Protein AF-A0A3C0UFK8-F1 (afdb_monomer)

Nearest PDB structures (foldseek):
  1zvr-assembly1_A  TM=5.185E-01  e=2.418E+00  Homo sapiens
  3wo3-assembly1_B  TM=2.725E-01  e=2.423E-01  Homo sapiens
  2o0a-assembly1_A  TM=3.008E-01  e=2.874E+00  Saccharomyces cerevisiae
  3wfp-assembly9_A  TM=3.243E-01  e=5.730E+00  Aquifex aeolicus VF5

Mean predicted aligned error: 6.24 Å

Foldseek 3Di:
DWDWDWPPPPPPDFWTWIDGLFWIWIWGQDPVGIDIDTAGLVFWLAKEFDDDDPDDPDDAPEEAEREDPSDPATWIKIWGWDDDPNDIGIHIYIYGDDPVRLVSSCVNRPPRGHDHPVSSVVSVVVVVVD

Solvent-accessible surface area (backbone atoms only — not comparable to full-atom values): 7705 Å² total; per-residue (Å²): 141,83,72,70,52,73,54,74,56,72,80,76,82,30,53,39,44,36,41,55,94,59,32,44,34,42,38,38,52,54,97,92,46,73,49,75,45,78,43,47,54,90,37,50,41,23,26,18,75,64,70,96,69,97,77,70,99,64,81,59,80,45,78,44,82,62,59,63,90,87,50,89,66,67,51,34,31,39,36,29,59,44,77,54,96,92,42,77,44,38,32,34,37,35,31,61,69,54,71,66,54,49,52,55,47,28,75,74,36,70,96,27,54,79,40,54,65,68,55,26,50,48,44,48,58,56,66,71,76,111

Structure (mmCIF, N/CA/C/O backbone):
data_AF-A0A3C0UFK8-F1
#
_entry.id   AF-A0A3C0UFK8-F1
#
loop_
_atom_site.group_PDB
_atom_site.id
_atom_site.type_symbol
_atom_site.label_atom_id
_atom_site.label_alt_id
_atom_site.label_comp_id
_atom_site.label_asym_id
_atom_site.label_entity_id
_atom_site.label_seq_id
_atom_site.pdbx_PDB_ins_code
_atom_site.Cartn_x
_atom_site.Cartn_y
_atom_site.Cartn_z
_atom_site.occupancy
_atom_site.B_iso_or_equiv
_atom_site.auth_seq_id
_atom_site.auth_comp_id
_atom_site.auth_asym_id
_atom_site.auth_atom_id
_atom_site.pdbx_PDB_model_num
ATOM 1 N N . MET A 1 1 ? -12.534 -21.142 -4.124 1.00 34.59 1 MET A N 1
ATOM 2 C CA . MET A 1 1 ? -11.410 -20.815 -5.032 1.00 34.59 1 MET A CA 1
ATOM 3 C C . MET A 1 1 ? -10.429 -19.874 -4.319 1.00 34.59 1 MET A C 1
ATOM 5 O O . MET A 1 1 ? -10.873 -18.925 -3.676 1.00 34.59 1 MET A O 1
ATOM 9 N N . MET A 1 2 ? -9.128 -20.176 -4.301 1.00 39.91 2 MET A N 1
ATOM 10 C CA . MET A 1 2 ? -8.073 -19.373 -3.661 1.00 39.91 2 MET A CA 1
ATOM 11 C C . MET A 1 2 ? -7.066 -18.998 -4.742 1.00 39.91 2 MET A C 1
ATOM 13 O O . MET A 1 2 ? -6.320 -19.847 -5.207 1.00 39.91 2 MET A O 1
ATOM 17 N N . ILE A 1 3 ? -7.114 -17.743 -5.181 1.00 42.72 3 ILE A N 1
ATOM 18 C CA . ILE A 1 3 ? -6.230 -17.235 -6.229 1.00 42.72 3 ILE A CA 1
ATOM 19 C C . ILE A 1 3 ? -5.025 -16.616 -5.524 1.00 42.72 3 ILE A C 1
ATOM 21 O O . ILE A 1 3 ? -5.138 -15.506 -5.004 1.00 42.72 3 ILE A O 1
ATOM 25 N N . ILE A 1 4 ? -3.919 -17.358 -5.461 1.00 46.66 4 ILE A N 1
ATOM 26 C CA . ILE A 1 4 ? -2.610 -16.841 -5.054 1.00 46.66 4 ILE A CA 1
ATOM 27 C C . ILE A 1 4 ? -1.885 -16.449 -6.341 1.00 46.66 4 ILE A C 1
ATOM 29 O O . ILE A 1 4 ? -1.455 -17.318 -7.096 1.00 46.66 4 ILE A O 1
ATOM 33 N N . PHE A 1 5 ? -1.736 -15.152 -6.598 1.00 51.81 5 PHE A N 1
ATOM 34 C CA . PHE A 1 5 ? -0.741 -14.690 -7.566 1.00 51.81 5 PHE A CA 1
ATOM 35 C C . PHE A 1 5 ? 0.579 -14.520 -6.814 1.00 51.81 5 PHE A C 1
ATOM 37 O O . PHE A 1 5 ? 0.746 -13.562 -6.056 1.00 51.81 5 PHE A O 1
ATOM 44 N N . VAL A 1 6 ? 1.496 -15.475 -6.989 1.00 50.09 6 VAL A N 1
ATOM 45 C CA . VAL A 1 6 ? 2.892 -15.3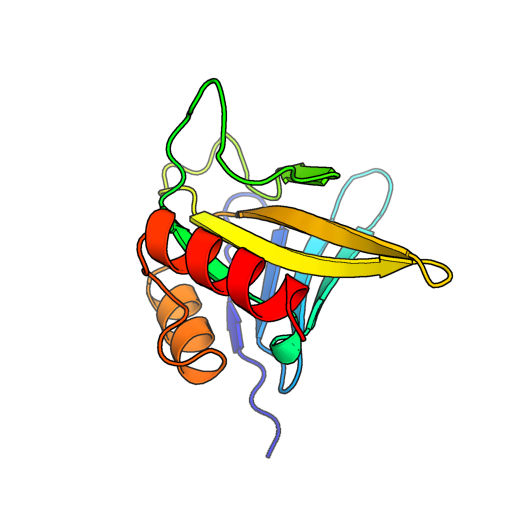21 -6.564 1.00 50.09 6 VAL A CA 1
ATOM 46 C C . VAL A 1 6 ? 3.645 -14.706 -7.734 1.00 50.09 6 VAL A C 1
ATOM 48 O O . VAL A 1 6 ? 4.089 -15.407 -8.642 1.00 50.09 6 VAL A O 1
ATOM 51 N N . LEU A 1 7 ? 3.776 -13.383 -7.727 1.00 51.16 7 LEU A N 1
ATOM 52 C CA . LEU A 1 7 ? 4.632 -12.698 -8.685 1.00 51.16 7 LEU A CA 1
ATOM 53 C C . LEU A 1 7 ? 6.043 -12.677 -8.098 1.00 51.16 7 LEU A C 1
ATOM 55 O O . LEU A 1 7 ? 6.406 -11.823 -7.285 1.00 51.16 7 LEU A O 1
ATOM 59 N N . VAL A 1 8 ? 6.820 -13.706 -8.451 1.00 48.94 8 VAL A N 1
ATOM 60 C CA . VAL A 1 8 ? 8.223 -13.819 -8.048 1.00 48.94 8 VAL A CA 1
ATOM 61 C C . VAL A 1 8 ? 9.036 -12.881 -8.919 1.00 48.94 8 VAL A C 1
ATOM 63 O O . VAL A 1 8 ? 9.578 -13.265 -9.954 1.00 48.94 8 VAL A O 1
ATOM 66 N N . ASP A 1 9 ? 9.146 -11.641 -8.475 1.00 50.84 9 ASP A N 1
ATOM 67 C CA . ASP A 1 9 ? 10.095 -10.736 -9.075 1.00 50.84 9 ASP A CA 1
ATOM 68 C C . ASP A 1 9 ? 11.524 -11.109 -8.648 1.00 50.84 9 ASP A C 1
ATOM 70 O O . ASP A 1 9 ? 11.951 -10.879 -7.515 1.00 50.84 9 ASP A O 1
ATOM 74 N N . ARG A 1 10 ? 12.257 -11.773 -9.546 1.00 47.62 10 ARG A N 1
ATOM 75 C CA . ARG A 1 10 ? 13.620 -12.263 -9.299 1.00 47.62 10 ARG A CA 1
ATOM 76 C C . ARG A 1 10 ? 14.693 -11.208 -9.590 1.00 47.62 10 ARG A C 1
ATOM 78 O O . ARG A 1 10 ? 15.785 -11.565 -10.027 1.00 47.62 10 ARG A O 1
ATOM 85 N N . ALA A 1 11 ? 14.458 -9.929 -9.297 1.00 49.59 11 ALA A N 1
ATOM 86 C CA . ALA A 1 11 ? 15.550 -8.960 -9.218 1.00 49.59 11 ALA A CA 1
ATOM 87 C C . ALA A 1 11 ? 16.343 -9.190 -7.909 1.00 49.59 11 ALA A C 1
ATOM 89 O O . ALA 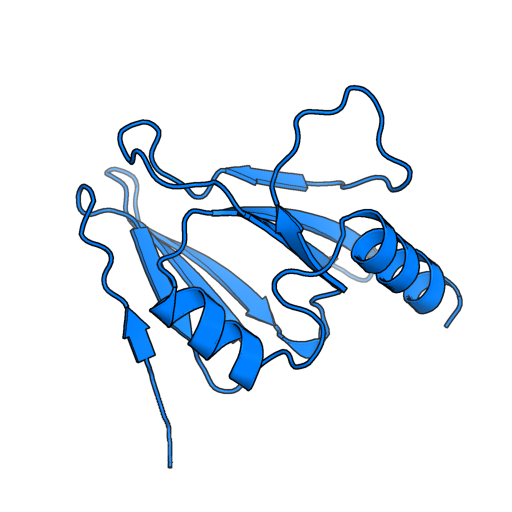A 1 11 ? 16.165 -8.506 -6.905 1.00 49.59 11 ALA A O 1
ATOM 90 N N . GLN A 1 12 ? 17.196 -10.223 -7.909 1.00 49.94 12 GLN A N 1
ATOM 91 C CA . GLN A 1 12 ? 18.142 -10.588 -6.840 1.00 49.94 12 GLN A CA 1
ATOM 92 C C . GLN A 1 12 ? 17.494 -11.003 -5.497 1.00 49.94 12 GLN A C 1
ATOM 94 O O . GLN A 1 12 ? 17.794 -10.518 -4.406 1.00 49.94 12 GLN A O 1
ATOM 99 N N . SER A 1 13 ? 16.619 -12.007 -5.619 1.00 52.94 13 SER A N 1
ATOM 100 C CA . SER A 1 13 ? 16.465 -13.185 -4.737 1.00 52.94 13 SER A CA 1
ATOM 101 C C . SER A 1 13 ? 16.082 -13.007 -3.269 1.00 52.94 13 SER A C 1
ATOM 103 O O . SER A 1 13 ? 16.199 -13.959 -2.493 1.00 52.94 13 SER A O 1
ATOM 105 N N . LYS A 1 14 ? 15.604 -11.834 -2.858 1.00 73.62 14 LYS A N 1
ATOM 106 C CA . LYS A 1 14 ? 15.257 -11.610 -1.450 1.00 73.62 14 LYS A CA 1
ATOM 107 C C . LYS A 1 14 ? 13.944 -10.892 -1.210 1.00 73.62 14 LYS A C 1
ATOM 109 O O . LYS A 1 14 ? 13.630 -10.663 -0.051 1.00 73.62 14 LYS A O 1
ATOM 114 N N . LEU A 1 15 ? 13.165 -10.573 -2.238 1.00 81.19 15 LEU A N 1
ATOM 115 C CA . LEU A 1 15 ? 11.852 -9.968 -2.057 1.00 81.19 15 LEU A CA 1
ATOM 116 C C . LEU A 1 15 ? 10.787 -10.751 -2.827 1.00 81.19 15 LEU A C 1
ATOM 118 O O . LEU A 1 15 ? 11.014 -11.159 -3.960 1.00 81.19 15 LEU A O 1
ATOM 122 N N . THR A 1 16 ? 9.644 -11.008 -2.205 1.00 86.44 16 THR A N 1
ATOM 123 C CA . THR A 1 16 ? 8.523 -11.715 -2.834 1.00 86.44 16 THR A CA 1
ATOM 124 C C . THR A 1 16 ? 7.231 -10.988 -2.516 1.00 86.44 16 THR A C 1
ATOM 126 O O . THR A 1 16 ? 7.034 -10.543 -1.383 1.00 86.44 16 THR A O 1
ATOM 129 N N . TYR A 1 17 ? 6.379 -10.869 -3.529 1.00 89.12 17 TYR A N 1
ATOM 130 C CA . TYR A 1 17 ? 5.085 -10.211 -3.463 1.00 89.12 17 TYR A CA 1
ATOM 131 C C . TYR A 1 17 ? 3.987 -11.252 -3.667 1.00 89.12 17 TYR A C 1
ATOM 133 O O . TYR A 1 17 ? 3.984 -11.971 -4.666 1.00 89.12 17 TYR A O 1
ATOM 141 N N . GLU A 1 18 ? 3.055 -11.329 -2.723 1.00 90.94 18 GLU A N 1
ATOM 142 C CA . GLU A 1 18 ? 1.950 -12.283 -2.774 1.00 90.94 18 GLU A CA 1
ATOM 143 C C . GLU A 1 18 ? 0.624 -11.557 -2.561 1.00 90.94 18 GLU A C 1
ATOM 145 O O . GLU A 1 18 ? 0.445 -10.803 -1.597 1.00 90.94 18 GLU A O 1
ATOM 150 N N . LEU A 1 19 ? -0.313 -11.796 -3.477 1.00 93.00 19 LEU A N 1
ATOM 151 C CA . LEU A 1 19 ? -1.672 -11.274 -3.400 1.00 93.00 19 LEU A CA 1
ATOM 152 C C . LEU A 1 19 ? -2.604 -12.360 -2.868 1.00 93.00 19 LEU A C 1
ATOM 154 O O . LEU A 1 19 ? -3.002 -13.265 -3.602 1.00 93.00 19 LEU A O 1
ATOM 158 N N . ASP A 1 20 ? -2.946 -12.262 -1.586 1.00 91.00 20 ASP A N 1
ATOM 159 C CA . ASP A 1 20 ? -3.913 -13.142 -0.934 1.00 91.00 20 ASP A CA 1
ATOM 160 C C . ASP A 1 20 ? -5.351 -12.627 -1.182 1.00 91.00 20 ASP A C 1
ATOM 162 O O . ASP A 1 20 ? -5.599 -11.706 -1.962 1.00 91.00 20 ASP A O 1
ATOM 166 N N . LYS A 1 21 ? -6.342 -13.214 -0.513 1.00 90.81 21 LYS A N 1
ATOM 167 C CA . LYS A 1 21 ? -7.730 -12.751 -0.480 1.00 90.81 21 LYS A CA 1
ATOM 168 C C . LYS A 1 21 ? -7.909 -11.498 0.372 1.00 90.81 21 LYS A C 1
ATOM 170 O O . LYS A 1 21 ? -8.771 -10.684 0.066 1.00 90.81 21 LYS A O 1
ATOM 175 N N . LYS A 1 22 ? -7.151 -11.373 1.468 1.00 94.31 22 LYS A N 1
ATOM 176 C CA . LYS A 1 22 ? -7.347 -10.315 2.481 1.00 94.31 22 LYS A CA 1
ATOM 177 C C . LYS A 1 22 ? -6.142 -9.406 2.682 1.00 94.31 22 LYS A C 1
ATOM 179 O O . LYS A 1 22 ? -6.306 -8.318 3.232 1.00 94.31 22 LYS A O 1
ATOM 184 N N . VAL A 1 23 ? -4.953 -9.853 2.289 1.00 95.75 23 VAL A N 1
ATOM 185 C CA . VAL A 1 23 ? -3.699 -9.164 2.584 1.00 95.75 23 VAL A CA 1
ATOM 186 C C . VAL A 1 23 ? -2.803 -9.117 1.356 1.00 95.75 23 VAL A C 1
ATOM 188 O O . VAL A 1 23 ? -2.737 -10.068 0.579 1.00 95.75 23 VAL A O 1
ATOM 191 N N . PHE A 1 24 ? -2.067 -8.020 1.224 1.00 95.25 24 PHE A N 1
ATOM 192 C CA . PHE A 1 24 ? -0.857 -7.972 0.422 1.00 95.25 24 PHE A CA 1
ATOM 193 C C . PHE A 1 24 ? 0.324 -8.367 1.303 1.00 95.25 24 PHE A C 1
ATOM 195 O O . PHE A 1 24 ? 0.567 -7.725 2.328 1.00 95.25 24 PHE A O 1
ATOM 202 N N . ARG A 1 25 ? 1.050 -9.421 0.923 1.00 94.75 25 ARG A N 1
ATOM 203 C CA . ARG A 1 25 ? 2.212 -9.898 1.671 1.00 94.75 25 ARG A CA 1
ATOM 204 C C . ARG A 1 25 ? 3.495 -9.565 0.924 1.00 94.75 25 ARG A C 1
ATOM 206 O O . ARG A 1 25 ? 3.638 -9.863 -0.261 1.00 94.75 25 ARG A O 1
ATOM 213 N N . ILE A 1 26 ? 4.428 -8.947 1.641 1.00 92.50 26 ILE A N 1
ATOM 214 C CA . ILE A 1 26 ? 5.769 -8.637 1.155 1.00 92.50 26 ILE A CA 1
ATOM 215 C C . ILE A 1 26 ? 6.769 -9.371 2.035 1.00 92.50 26 ILE A C 1
ATOM 217 O O . ILE A 1 26 ? 6.958 -9.037 3.208 1.00 92.50 26 ILE A O 1
ATOM 221 N N . THR A 1 27 ? 7.431 -10.362 1.456 1.00 90.25 27 THR A N 1
ATOM 222 C CA . THR A 1 27 ? 8.403 -11.197 2.156 1.00 90.25 27 THR A CA 1
ATOM 223 C C . THR A 1 27 ? 9.806 -10.771 1.766 1.00 90.25 27 THR A C 1
ATOM 225 O O . THR A 1 27 ? 10.183 -10.866 0.602 1.00 90.25 27 THR A O 1
ATOM 228 N N . LYS A 1 28 ? 10.591 -10.316 2.744 1.00 86.62 28 LYS A N 1
ATOM 229 C CA . LYS A 1 28 ? 12.006 -9.984 2.595 1.00 86.62 28 LYS A CA 1
ATOM 230 C C . LYS A 1 28 ? 12.871 -11.066 3.230 1.00 86.62 28 LYS A C 1
ATOM 232 O O . LYS A 1 28 ? 12.939 -11.169 4.451 1.00 86.62 28 LYS A O 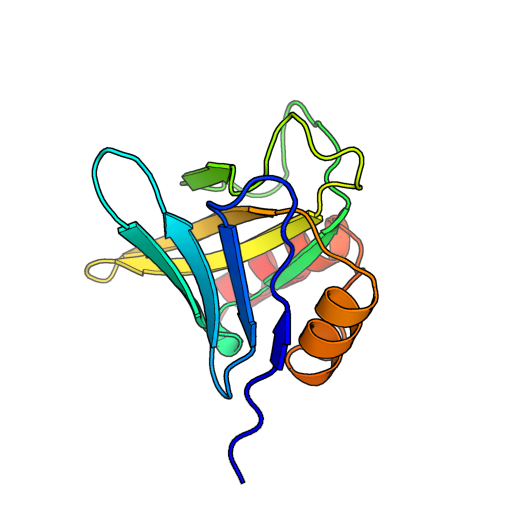1
ATOM 237 N N . LYS A 1 29 ? 13.566 -11.854 2.418 1.00 84.94 29 LYS A N 1
ATOM 238 C CA . LYS A 1 29 ? 14.599 -12.787 2.878 1.00 84.94 29 LYS A CA 1
ATOM 239 C C . LYS A 1 29 ? 15.914 -12.033 3.058 1.00 84.94 29 LYS A C 1
ATOM 241 O O . LYS A 1 29 ? 16.242 -11.139 2.292 1.00 84.94 29 LYS A O 1
ATOM 246 N N . SER A 1 30 ? 16.688 -12.356 4.078 1.00 77.81 30 SER A N 1
ATOM 247 C CA . SER A 1 30 ? 18.016 -11.787 4.314 1.00 77.81 30 SER A CA 1
ATOM 248 C C . SER A 1 30 ? 18.931 -12.854 4.910 1.00 77.81 30 SER A C 1
ATOM 250 O O . SER A 1 30 ? 18.471 -13.951 5.210 1.00 77.81 30 SER A O 1
ATOM 252 N N . LEU A 1 31 ? 20.225 -12.557 5.067 1.00 74.31 31 LEU A N 1
ATOM 253 C CA . LEU A 1 31 ? 21.138 -13.493 5.743 1.00 74.31 31 LEU A CA 1
ATOM 254 C C . LEU A 1 31 ? 20.793 -13.661 7.236 1.00 74.31 31 LEU A C 1
ATOM 256 O O . LEU A 1 31 ? 21.125 -14.681 7.819 1.00 74.31 31 LEU A O 1
ATOM 260 N N . PHE A 1 32 ? 20.074 -12.701 7.826 1.00 76.38 32 PHE A N 1
ATOM 261 C CA . PHE A 1 32 ? 19.678 -12.683 9.239 1.00 76.38 32 PHE A CA 1
ATOM 262 C C . PHE A 1 32 ? 18.232 -13.150 9.470 1.00 76.38 32 PHE A C 1
ATOM 264 O O . PHE A 1 32 ? 17.648 -12.887 10.517 1.00 76.38 32 PHE A O 1
ATOM 271 N N . GLY A 1 33 ? 17.629 -13.813 8.480 1.00 81.88 33 GLY A N 1
ATOM 272 C CA . GLY A 1 33 ? 16.273 -14.349 8.564 1.00 81.88 33 GLY A CA 1
ATOM 273 C C . GLY A 1 33 ? 15.292 -13.712 7.582 1.00 81.88 33 GLY A C 1
ATOM 274 O O . GLY A 1 33 ? 15.660 -12.920 6.706 1.00 81.88 33 GLY A O 1
ATOM 275 N N . THR A 1 34 ? 14.027 -14.109 7.719 1.00 88.25 34 THR A N 1
ATOM 276 C CA . THR A 1 34 ? 12.926 -13.710 6.835 1.00 88.25 34 THR A CA 1
ATOM 277 C C . THR A 1 34 ? 11.995 -12.751 7.562 1.00 88.25 34 THR A C 1
ATOM 279 O O . THR A 1 34 ? 11.474 -13.070 8.625 1.00 88.25 34 THR A O 1
ATOM 282 N N . GLN A 1 35 ? 11.761 -11.586 6.968 1.00 88.94 35 GLN A N 1
ATOM 283 C CA . GLN A 1 35 ? 10.816 -10.594 7.456 1.00 88.94 35 GLN A CA 1
ATOM 284 C C . GLN A 1 35 ? 9.577 -10.592 6.562 1.00 88.94 35 GLN A C 1
ATOM 286 O O . GLN A 1 35 ? 9.680 -10.359 5.360 1.00 88.94 35 GLN A O 1
ATOM 291 N N . VAL A 1 36 ? 8.404 -10.809 7.148 1.00 91.75 36 VAL A N 1
ATOM 292 C CA . VAL A 1 36 ? 7.123 -10.794 6.433 1.00 91.75 36 VAL A CA 1
ATOM 293 C C . VAL A 1 36 ? 6.350 -9.541 6.829 1.00 91.75 36 VAL A C 1
ATOM 295 O O . VAL A 1 36 ? 6.176 -9.265 8.014 1.00 91.75 36 VAL A O 1
ATOM 298 N N . HIS A 1 37 ? 5.899 -8.774 5.839 1.00 92.75 37 HIS A N 1
ATOM 299 C CA . HIS A 1 37 ? 4.980 -7.657 6.033 1.00 92.75 37 HIS A CA 1
ATOM 300 C C . HIS A 1 37 ? 3.630 -8.029 5.439 1.00 92.75 37 HIS A C 1
ATOM 302 O O . HIS A 1 37 ? 3.505 -8.140 4.222 1.00 92.75 37 HIS A O 1
ATOM 308 N N . GLU A 1 38 ? 2.630 -8.209 6.293 1.00 94.75 38 GLU A N 1
ATOM 309 C CA . GLU A 1 38 ? 1.249 -8.420 5.874 1.00 94.75 38 GLU A CA 1
ATOM 310 C C . GLU A 1 38 ? 0.476 -7.115 6.006 1.00 94.75 38 GLU A C 1
ATOM 312 O O . GLU A 1 38 ? 0.437 -6.504 7.074 1.00 94.75 38 GLU A O 1
ATOM 317 N N . ILE A 1 39 ? -0.119 -6.682 4.901 1.00 96.25 39 ILE A N 1
ATOM 318 C CA . ILE A 1 39 ? -0.857 -5.429 4.817 1.00 96.25 39 ILE A CA 1
ATOM 319 C C . ILE A 1 39 ? -2.300 -5.768 4.446 1.00 96.25 39 ILE A C 1
ATOM 321 O O . ILE A 1 39 ? -2.560 -6.127 3.294 1.00 96.25 39 ILE A O 1
ATOM 325 N N . PRO A 1 40 ? -3.250 -5.702 5.394 1.00 96.31 40 PRO A N 1
ATOM 326 C CA . PRO A 1 40 ? -4.648 -5.974 5.100 1.00 96.31 40 PRO A CA 1
ATOM 327 C C . PRO A 1 40 ? -5.219 -4.963 4.111 1.00 96.31 40 PRO A C 1
ATOM 329 O O . PRO A 1 40 ? -5.068 -3.758 4.287 1.00 96.31 40 PRO A O 1
ATOM 332 N N . TYR A 1 41 ? -5.937 -5.445 3.098 1.00 96.12 41 TYR A N 1
ATOM 333 C CA . TYR A 1 41 ? -6.509 -4.588 2.056 1.00 96.12 41 TYR A CA 1
ATOM 334 C C . TYR A 1 41 ? -7.481 -3.542 2.610 1.00 96.12 41 TYR A C 1
ATOM 336 O O . TYR A 1 41 ? -7.516 -2.408 2.136 1.00 96.12 4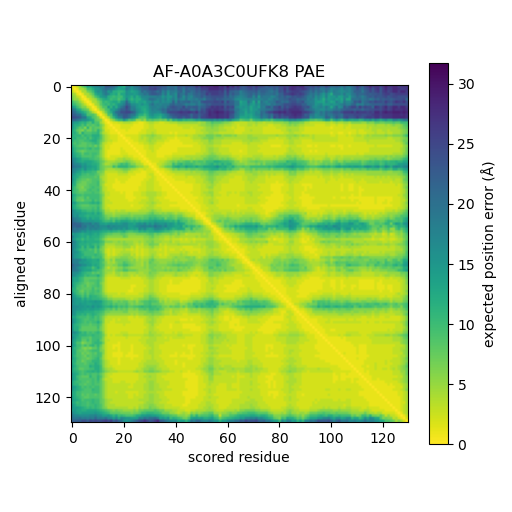1 TYR A O 1
ATOM 344 N N . LYS A 1 42 ? -8.226 -3.903 3.661 1.00 94.81 42 LYS A N 1
ATOM 345 C CA . LYS A 1 42 ? -9.148 -2.995 4.356 1.00 94.81 42 LYS A CA 1
ATOM 346 C C . LYS A 1 42 ? -8.454 -1.760 4.941 1.00 94.81 42 LYS A C 1
ATOM 348 O O . LYS A 1 42 ? -9.078 -0.714 5.041 1.00 94.81 42 LYS A O 1
ATOM 353 N N . ASP A 1 43 ? -7.174 -1.883 5.286 1.00 96.00 43 ASP A N 1
ATOM 354 C CA . ASP A 1 43 ? -6.405 -0.841 5.960 1.00 96.00 43 ASP A CA 1
ATOM 355 C C . ASP A 1 43 ? -5.611 0.019 4.961 1.00 96.00 43 ASP A C 1
ATOM 357 O O . ASP A 1 43 ? -4.941 0.969 5.360 1.00 96.00 43 ASP A O 1
ATOM 361 N N . VAL A 1 44 ? -5.663 -0.295 3.659 1.00 97.25 44 VAL A N 1
ATOM 362 C CA . VAL A 1 44 ? -4.957 0.456 2.613 1.00 97.25 44 VAL A CA 1
ATOM 363 C C . VAL A 1 44 ? -5.725 1.724 2.257 1.00 97.25 44 VAL A C 1
ATOM 365 O O . VAL A 1 44 ? -6.896 1.674 1.872 1.00 97.25 44 VAL A O 1
ATOM 368 N N . PHE A 1 45 ? -5.033 2.858 2.314 1.00 96.88 45 PHE A N 1
ATOM 369 C CA . PHE A 1 45 ? -5.552 4.158 1.894 1.00 96.88 45 PHE A CA 1
ATOM 370 C C . PHE A 1 45 ? -5.316 4.426 0.410 1.00 96.88 45 PHE A C 1
ATOM 372 O O . PHE A 1 45 ? -6.146 5.057 -0.240 1.00 96.88 45 PHE A O 1
ATOM 379 N N . GLY A 1 46 ? -4.198 3.934 -0.126 1.00 97.19 46 GLY A N 1
ATOM 380 C CA . GLY A 1 46 ? -3.839 4.144 -1.520 1.00 97.19 46 GLY A CA 1
ATOM 381 C C . GLY A 1 46 ? -2.456 3.627 -1.887 1.00 97.19 46 GLY A C 1
ATOM 382 O O . GLY A 1 46 ? -1.580 3.480 -1.029 1.00 97.19 46 GLY A O 1
ATOM 383 N N . ILE A 1 47 ? -2.274 3.383 -3.182 1.00 97.69 47 ILE A N 1
ATOM 384 C CA . ILE A 1 47 ? -1.007 3.083 -3.838 1.00 97.69 47 ILE A CA 1
ATOM 385 C C . ILE A 1 47 ? -0.776 4.129 -4.922 1.00 97.69 47 ILE A C 1
ATOM 387 O O . ILE A 1 47 ? -1.558 4.226 -5.868 1.00 97.69 47 ILE A O 1
ATOM 391 N N . TYR A 1 48 ? 0.306 4.884 -4.783 1.00 96.50 48 TYR A N 1
ATOM 392 C CA . TYR A 1 48 ? 0.624 6.033 -5.623 1.00 96.50 48 TYR A CA 1
ATOM 393 C C . TYR A 1 48 ? 2.123 6.098 -5.923 1.00 96.50 48 TYR A C 1
ATOM 395 O O . TYR A 1 48 ? 2.930 5.371 -5.334 1.00 96.50 48 TYR A O 1
ATOM 403 N N . ASP A 1 49 ? 2.496 6.944 -6.875 1.00 94.88 49 ASP A N 1
ATOM 404 C CA . ASP A 1 49 ? 3.889 7.131 -7.267 1.00 94.88 49 ASP A CA 1
ATOM 405 C C . ASP A 1 49 ? 4.734 7.724 -6.129 1.00 94.88 49 ASP A C 1
ATOM 407 O O . ASP A 1 49 ? 4.313 8.659 -5.448 1.00 94.88 49 ASP A O 1
ATOM 411 N N . TYR A 1 50 ? 5.939 7.200 -5.907 1.00 90.44 50 TYR A N 1
ATOM 412 C CA . TYR A 1 50 ? 6.858 7.804 -4.951 1.00 90.44 50 TYR A CA 1
ATOM 413 C C . TYR A 1 50 ? 7.475 9.088 -5.518 1.00 90.44 50 TYR A C 1
ATOM 415 O O . TYR A 1 50 ? 8.308 9.047 -6.421 1.00 90.44 50 TYR A O 1
ATOM 423 N N . VAL A 1 51 ? 7.149 10.220 -4.892 1.00 85.56 51 VAL A N 1
ATOM 424 C CA . VAL A 1 51 ? 7.813 11.505 -5.135 1.00 85.56 51 VAL A CA 1
ATOM 425 C C . VAL A 1 51 ? 8.530 11.946 -3.853 1.00 85.56 51 VAL A C 1
ATOM 427 O O . VAL A 1 51 ? 7.894 12.034 -2.797 1.00 85.56 51 VAL A O 1
ATOM 430 N N . PRO A 1 52 ? 9.850 12.213 -3.882 1.00 80.12 52 PRO A N 1
ATOM 431 C CA . PRO A 1 52 ? 10.559 12.738 -2.722 1.00 80.12 52 PRO A CA 1
ATOM 432 C C . PRO A 1 52 ? 10.054 14.150 -2.393 1.00 80.12 52 PRO A C 1
ATOM 434 O O . PRO A 1 52 ? 10.154 15.064 -3.205 1.00 80.12 52 PRO A O 1
ATOM 437 N N . LYS A 1 53 ? 9.513 14.329 -1.184 1.00 80.62 53 LYS A N 1
ATOM 438 C CA . LYS A 1 53 ? 9.014 15.613 -0.667 1.00 80.62 53 LYS A CA 1
ATOM 439 C C . LYS A 1 53 ? 9.580 15.867 0.733 1.00 80.62 53 LYS A C 1
ATOM 441 O O . LYS A 1 53 ? 9.764 14.923 1.503 1.00 80.62 53 LYS A O 1
ATOM 446 N N . LEU A 1 54 ? 9.848 17.136 1.053 1.00 66.56 54 LEU A N 1
ATOM 447 C CA . LEU A 1 54 ? 10.420 17.560 2.340 1.00 66.56 54 LEU A CA 1
ATOM 448 C C . LEU A 1 54 ? 9.408 17.477 3.493 1.00 66.56 54 LEU A C 1
ATOM 450 O O . LEU A 1 54 ? 9.760 17.052 4.591 1.00 66.56 54 LEU A O 1
ATOM 454 N N . VAL A 1 55 ? 8.149 17.847 3.243 1.00 72.19 55 VAL A N 1
AT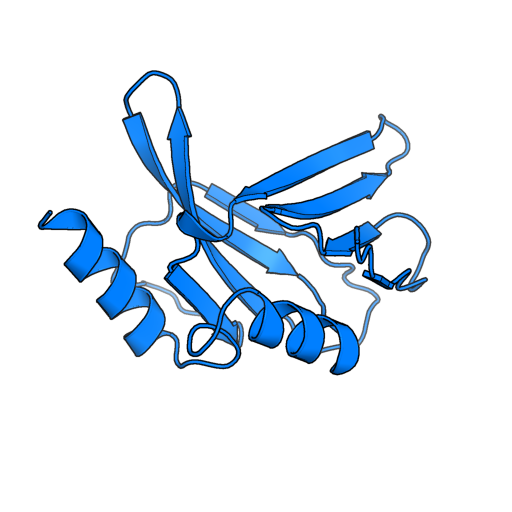OM 455 C CA . VAL A 1 55 ? 7.061 17.831 4.232 1.00 72.19 55 VAL A CA 1
ATOM 456 C C . VAL A 1 55 ? 5.804 17.265 3.574 1.00 72.19 55 VAL A C 1
ATOM 458 O O . VAL A 1 55 ? 5.467 17.641 2.455 1.00 72.19 55 VAL A O 1
ATOM 461 N N . GLY A 1 56 ? 5.133 16.333 4.255 1.00 74.31 56 GLY A N 1
ATOM 462 C CA . GLY A 1 56 ? 3.862 15.752 3.817 1.00 74.31 56 GLY A CA 1
ATOM 463 C C . GLY A 1 56 ? 2.698 16.237 4.679 1.00 74.31 56 GLY A C 1
ATOM 464 O O . GLY A 1 56 ? 2.886 16.530 5.857 1.00 74.31 56 GLY A O 1
ATOM 465 N N . ALA A 1 57 ? 1.493 16.277 4.104 1.00 81.56 57 ALA A N 1
ATOM 466 C CA . ALA A 1 57 ? 0.271 16.699 4.799 1.00 81.56 57 ALA A CA 1
ATOM 467 C C . ALA A 1 57 ? -0.166 15.740 5.925 1.00 81.56 57 ALA A C 1
ATOM 469 O O . ALA A 1 57 ? -0.901 16.133 6.825 1.00 81.56 57 ALA A O 1
ATOM 470 N N . VAL A 1 58 ? 0.296 14.485 5.892 1.00 85.69 58 VAL A N 1
ATOM 471 C CA . VAL A 1 58 ? -0.006 13.461 6.899 1.00 85.69 58 VAL A CA 1
ATOM 472 C C . VAL A 1 58 ? 1.282 12.933 7.516 1.00 85.69 58 VAL A C 1
ATOM 474 O O . VAL A 1 58 ? 2.273 12.666 6.829 1.00 85.69 58 VAL A O 1
ATOM 477 N N . LYS A 1 59 ? 1.249 12.712 8.832 1.00 86.44 59 LYS A N 1
ATOM 478 C CA . LYS A 1 59 ? 2.354 12.098 9.564 1.00 86.44 59 LYS A CA 1
ATOM 479 C C . LYS A 1 59 ? 2.323 10.577 9.422 1.00 86.44 59 LYS A C 1
ATOM 481 O O . LYS A 1 59 ? 1.457 9.901 9.968 1.00 86.44 59 LYS A O 1
ATOM 486 N N . PHE A 1 60 ? 3.337 10.030 8.759 1.00 88.94 60 PHE A N 1
ATOM 487 C CA . PHE A 1 60 ? 3.603 8.592 8.748 1.00 88.94 60 PHE A CA 1
ATOM 488 C C . PHE A 1 60 ? 4.574 8.238 9.873 1.00 88.94 60 PHE A C 1
ATOM 490 O O . PHE A 1 60 ? 5.693 8.749 9.911 1.00 88.94 60 PHE A O 1
ATOM 497 N N . ARG A 1 61 ? 4.176 7.346 10.786 1.00 89.12 61 ARG A N 1
ATOM 498 C CA . ARG A 1 61 ? 5.029 6.932 11.911 1.00 89.12 61 ARG A CA 1
ATOM 499 C C . ARG A 1 61 ? 6.207 6.078 11.451 1.00 89.12 61 ARG A C 1
ATOM 501 O O . ARG A 1 61 ? 7.309 6.223 11.972 1.00 89.12 61 ARG A O 1
ATOM 508 N N . HIS A 1 62 ? 5.971 5.202 10.475 1.00 89.25 62 HIS A N 1
ATOM 509 C CA . HIS A 1 62 ? 6.982 4.301 9.932 1.00 89.25 62 HIS A CA 1
ATOM 510 C C . HIS A 1 62 ? 6.970 4.296 8.403 1.00 89.25 62 HIS A C 1
ATOM 512 O O . HIS A 1 62 ? 5.913 4.320 7.770 1.00 89.25 62 HIS A O 1
ATOM 518 N N . THR A 1 63 ? 8.172 4.234 7.827 1.00 91.00 63 THR A N 1
ATOM 519 C CA . THR A 1 63 ? 8.414 4.094 6.387 1.00 91.00 63 THR A CA 1
ATOM 520 C C . THR A 1 63 ? 9.307 2.884 6.153 1.00 91.00 63 THR A C 1
ATOM 522 O O . THR A 1 63 ? 10.461 2.878 6.583 1.00 91.00 63 THR A O 1
ATOM 525 N N . TYR A 1 64 ? 8.793 1.873 5.459 1.00 91.12 64 TYR A N 1
ATOM 526 C CA . TYR A 1 64 ? 9.544 0.663 5.131 1.00 91.12 64 TYR A CA 1
ATOM 527 C C . TYR A 1 64 ? 10.031 0.714 3.687 1.00 91.12 64 TYR A C 1
ATOM 529 O O . TYR A 1 64 ? 9.237 0.844 2.760 1.00 91.12 64 TYR A O 1
ATOM 537 N N . ARG A 1 65 ? 11.344 0.582 3.484 1.00 89.25 65 ARG A N 1
ATOM 538 C CA . ARG A 1 65 ? 11.955 0.485 2.151 1.00 89.25 65 ARG A CA 1
ATOM 539 C C . ARG A 1 65 ? 12.074 -0.987 1.760 1.00 89.25 65 ARG A C 1
ATOM 541 O O . ARG A 1 65 ? 13.053 -1.651 2.096 1.00 89.25 65 ARG A O 1
ATOM 548 N N . LEU A 1 66 ? 11.037 -1.497 1.101 1.00 87.62 66 LEU A N 1
ATOM 549 C CA . LEU A 1 66 ? 10.919 -2.877 0.623 1.00 87.62 66 LEU A CA 1
ATOM 550 C C . LEU A 1 66 ? 11.093 -2.924 -0.901 1.00 87.62 66 LEU A C 1
ATOM 552 O O . LEU A 1 66 ? 10.223 -3.379 -1.638 1.00 87.62 66 LEU A O 1
ATOM 556 N N . HIS A 1 67 ? 12.226 -2.411 -1.368 1.00 84.19 67 HIS A N 1
ATOM 557 C CA . HIS A 1 67 ? 12.662 -2.478 -2.759 1.00 84.19 67 HIS A CA 1
ATOM 558 C C . HIS A 1 67 ? 14.186 -2.618 -2.817 1.00 84.19 67 HIS A C 1
ATOM 560 O O . HIS A 1 67 ? 14.884 -2.247 -1.871 1.00 84.19 67 HIS A O 1
ATOM 566 N N . SER A 1 68 ? 14.699 -3.150 -3.927 1.00 76.06 68 SER A N 1
ATOM 567 C CA . SER A 1 68 ? 16.138 -3.200 -4.200 1.00 76.06 68 SER A CA 1
ATOM 568 C C . SER A 1 68 ? 16.610 -1.896 -4.847 1.00 76.06 68 SER A C 1
ATOM 570 O O . SER A 1 68 ? 15.918 -1.345 -5.706 1.00 76.06 68 SER A O 1
ATOM 572 N N . ALA A 1 69 ? 17.795 -1.413 -4.462 1.00 75.69 69 ALA A N 1
ATOM 573 C CA . ALA A 1 69 ? 18.446 -0.273 -5.116 1.00 75.69 69 ALA A CA 1
ATOM 574 C C . ALA A 1 69 ? 18.933 -0.614 -6.537 1.00 75.69 69 ALA A C 1
ATOM 576 O O . ALA A 1 69 ? 19.033 0.275 -7.371 1.00 75.69 69 ALA A O 1
ATOM 577 N N . LEU A 1 70 ? 19.182 -1.898 -6.814 1.00 77.56 70 LEU A N 1
ATOM 578 C CA . LEU A 1 70 ? 19.693 -2.395 -8.100 1.00 77.56 70 LEU A CA 1
ATOM 579 C C . LEU A 1 70 ? 18.594 -2.656 -9.137 1.00 77.56 70 LEU A C 1
ATOM 581 O O . LEU A 1 70 ? 18.871 -2.965 -10.288 1.00 77.56 70 LEU A O 1
ATOM 585 N N . ASP A 1 71 ? 17.337 -2.563 -8.723 1.00 79.44 71 ASP A N 1
ATOM 586 C CA . ASP A 1 71 ? 16.192 -2.697 -9.609 1.00 79.44 71 ASP A CA 1
ATOM 587 C C . ASP A 1 71 ? 15.925 -1.348 -10.298 1.00 79.44 71 ASP A C 1
ATOM 589 O O . ASP A 1 71 ? 15.784 -0.335 -9.626 1.00 79.44 71 ASP A O 1
ATOM 593 N N . GLY A 1 72 ? 15.868 -1.288 -11.625 1.00 81.12 72 GLY A N 1
ATOM 594 C CA . GLY A 1 72 ? 15.651 -0.026 -12.346 1.00 81.12 72 GLY A CA 1
ATOM 595 C C . GLY A 1 72 ? 14.204 0.479 -12.327 1.00 81.12 72 GLY A C 1
ATOM 596 O O . GLY A 1 72 ? 13.930 1.574 -12.812 1.00 81.12 72 GLY A O 1
ATOM 597 N N . ARG A 1 73 ? 13.252 -0.304 -11.803 1.00 86.81 73 ARG A N 1
ATOM 598 C CA . ARG A 1 73 ? 11.827 0.034 -11.886 1.00 86.81 73 ARG A CA 1
ATOM 599 C C . ARG A 1 73 ? 11.423 1.163 -10.951 1.00 86.81 73 ARG A C 1
ATOM 601 O O . ARG A 1 73 ? 12.020 1.404 -9.898 1.00 86.81 73 ARG A O 1
ATOM 608 N N . LYS A 1 74 ? 10.312 1.787 -11.336 1.00 89.94 74 LYS A N 1
ATOM 609 C CA . LYS A 1 74 ? 9.597 2.806 -10.577 1.00 89.94 74 LYS A CA 1
ATOM 610 C C . LYS A 1 74 ? 9.228 2.314 -9.174 1.00 89.94 74 LYS A C 1
ATOM 612 O O . LYS A 1 74 ? 8.764 1.186 -8.995 1.00 89.94 74 LYS A O 1
ATOM 617 N N . VAL A 1 75 ? 9.431 3.182 -8.185 1.00 92.56 75 VAL A N 1
ATOM 618 C CA . VAL A 1 75 ? 9.062 2.929 -6.789 1.00 92.56 75 VAL A CA 1
ATOM 619 C C . VAL A 1 75 ? 7.632 3.400 -6.554 1.00 92.56 75 VAL A C 1
ATOM 621 O O . VAL A 1 75 ? 7.278 4.529 -6.872 1.00 92.56 75 VAL A O 1
ATOM 624 N N . TRP A 1 76 ? 6.831 2.539 -5.945 1.00 95.75 76 TRP A N 1
ATOM 625 C CA . TRP A 1 76 ? 5.464 2.817 -5.533 1.00 95.75 76 TRP A CA 1
ATOM 626 C C . TRP A 1 76 ? 5.388 2.981 -4.022 1.00 95.75 76 TRP A C 1
ATOM 628 O O . TRP A 1 76 ? 6.074 2.282 -3.271 1.00 95.75 76 TRP A O 1
ATOM 638 N N . THR A 1 77 ? 4.517 3.878 -3.575 1.00 96.19 77 THR A N 1
ATOM 639 C CA . THR A 1 77 ? 4.171 4.069 -2.168 1.00 96.19 77 THR A CA 1
ATOM 640 C C . THR A 1 77 ? 2.827 3.424 -1.886 1.00 96.19 77 THR A C 1
ATOM 642 O O . THR A 1 77 ? 1.836 3.803 -2.493 1.00 96.19 77 THR A O 1
ATOM 645 N N . LEU A 1 78 ? 2.778 2.492 -0.935 1.00 97.44 78 LEU A N 1
ATOM 646 C CA . LEU A 1 78 ? 1.539 1.985 -0.349 1.00 97.44 78 LEU A CA 1
ATOM 647 C C . LEU A 1 78 ? 1.365 2.610 1.034 1.00 97.44 78 LEU A C 1
ATOM 649 O O . LEU A 1 78 ? 2.167 2.346 1.934 1.00 97.44 78 LEU A O 1
ATOM 653 N N . ALA A 1 79 ? 0.319 3.417 1.202 1.00 96.69 79 ALA A N 1
ATOM 654 C CA . ALA A 1 79 ? -0.081 4.002 2.477 1.00 96.69 79 ALA A CA 1
ATOM 655 C C . ALA A 1 79 ? -1.183 3.160 3.131 1.00 96.69 79 ALA A C 1
ATOM 657 O O . ALA A 1 79 ? -2.175 2.814 2.486 1.00 96.69 79 ALA A O 1
ATOM 658 N N . TYR A 1 80 ? -1.016 2.831 4.410 1.00 96.56 80 TYR A N 1
ATOM 659 C CA . TYR A 1 80 ? -1.965 2.003 5.148 1.00 96.56 80 TYR A CA 1
ATOM 660 C C . TYR A 1 80 ? -2.004 2.342 6.636 1.00 96.56 80 TYR A C 1
ATOM 662 O O . TYR A 1 80 ? -1.060 2.897 7.209 1.00 96.56 80 TYR A O 1
ATOM 670 N N . ARG A 1 81 ? -3.113 1.971 7.265 1.00 95.31 81 ARG A N 1
ATOM 671 C CA . ARG A 1 81 ? -3.318 2.030 8.705 1.00 95.31 81 ARG A CA 1
ATOM 672 C C . ARG A 1 81 ? -2.715 0.803 9.372 1.00 95.31 81 ARG A C 1
ATOM 674 O O . ARG A 1 81 ? -2.868 -0.317 8.900 1.00 95.31 81 ARG A O 1
ATOM 681 N N . PHE A 1 82 ? -2.079 0.994 10.518 1.00 93.50 82 PHE A N 1
ATOM 682 C CA . PHE A 1 82 ? -1.646 -0.103 11.369 1.00 93.50 82 PHE A CA 1
ATOM 683 C C . PHE A 1 82 ? -2.129 0.108 12.793 1.00 93.50 82 PHE A C 1
ATOM 685 O O . PHE A 1 82 ? -2.007 1.202 13.341 1.00 93.50 82 PHE A O 1
ATOM 692 N N . MET A 1 83 ? -2.649 -0.953 13.404 1.00 89.44 83 MET A N 1
ATOM 693 C CA . MET A 1 83 ? -3.071 -0.939 14.798 1.00 89.44 83 MET A CA 1
ATOM 694 C C . MET A 1 83 ? -2.094 -1.758 15.643 1.00 89.44 83 MET A C 1
ATOM 696 O O . MET A 1 83 ? -1.881 -2.944 15.399 1.00 89.44 83 MET A O 1
ATOM 700 N N . LYS A 1 84 ? -1.504 -1.129 16.664 1.00 84.88 84 LYS A N 1
ATOM 701 C CA . LYS A 1 84 ? -0.611 -1.781 17.630 1.00 84.88 84 LYS A CA 1
ATOM 702 C C . LYS A 1 84 ? -1.044 -1.457 19.049 1.00 84.88 84 LYS A C 1
ATOM 704 O O . LYS A 1 84 ? -0.979 -0.301 19.451 1.00 84.88 84 LYS A O 1
ATOM 709 N N . LYS A 1 85 ? -1.410 -2.475 19.837 1.00 86.81 85 LYS A N 1
ATOM 710 C CA . LYS A 1 85 ? -1.777 -2.314 21.261 1.00 86.81 85 LYS A CA 1
ATOM 711 C C . LYS A 1 85 ? -2.803 -1.179 21.482 1.00 86.81 85 LYS A C 1
ATOM 713 O O . LYS A 1 85 ? -2.594 -0.317 22.328 1.00 86.81 85 LYS A O 1
ATOM 718 N N . GLY A 1 86 ? -3.849 -1.130 20.653 1.00 84.75 86 GLY A N 1
ATOM 719 C CA . GLY A 1 86 ? -4.898 -0.102 20.718 1.00 84.75 86 GLY A CA 1
ATOM 720 C C . GLY A 1 86 ? -4.521 1.276 20.160 1.00 84.75 86 GLY A C 1
ATOM 721 O O . GLY A 1 86 ? -5.363 2.163 20.139 1.00 84.75 86 GLY A O 1
ATOM 722 N N . LYS A 1 87 ? -3.286 1.477 19.679 1.00 86.25 87 LYS A N 1
ATOM 723 C CA . LYS A 1 87 ? -2.876 2.713 19.000 1.00 86.25 87 LYS A CA 1
ATOM 724 C C . LYS A 1 87 ? -2.923 2.532 17.491 1.00 86.25 87 LYS A C 1
ATOM 726 O O . LYS A 1 87 ? -2.321 1.595 16.962 1.00 86.25 87 LYS A O 1
ATOM 731 N N . THR A 1 88 ? -3.607 3.449 16.823 1.0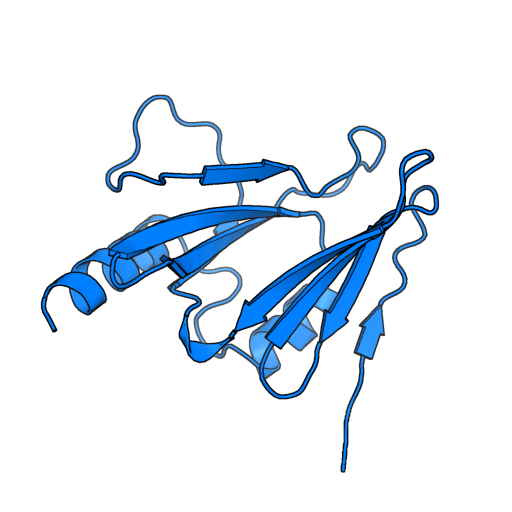0 90.06 88 THR A N 1
ATOM 732 C CA . THR A 1 88 ? -3.649 3.543 15.365 1.00 90.06 88 THR A CA 1
ATOM 733 C C . THR A 1 88 ? -2.528 4.452 14.880 1.00 90.06 88 THR A C 1
ATOM 735 O O . THR A 1 88 ? -2.321 5.538 15.418 1.00 90.06 88 THR A O 1
ATOM 738 N N . GLU A 1 89 ? -1.790 4.013 13.867 1.00 92.69 89 GLU A N 1
ATOM 739 C CA . GLU A 1 89 ? -0.750 4.809 13.226 1.00 92.69 89 GLU A CA 1
ATOM 740 C C . GLU A 1 89 ? -0.743 4.605 11.712 1.00 92.69 89 GLU A C 1
ATOM 742 O O . GLU A 1 89 ? -0.947 3.498 11.209 1.00 92.69 89 GLU A O 1
ATOM 747 N N . ASN A 1 90 ? -0.454 5.678 10.980 1.00 94.00 90 ASN A N 1
ATOM 748 C CA . ASN A 1 90 ? -0.294 5.625 9.534 1.00 94.00 90 ASN A CA 1
ATOM 749 C C . ASN A 1 90 ? 1.126 5.163 9.196 1.00 94.00 90 ASN A C 1
ATOM 751 O O . ASN A 1 90 ? 2.123 5.668 9.730 1.00 94.00 90 ASN A O 1
ATOM 755 N N . ARG A 1 91 ? 1.229 4.194 8.291 1.00 95.00 91 ARG A N 1
ATOM 756 C CA . ARG A 1 91 ? 2.488 3.626 7.814 1.00 95.00 91 ARG A CA 1
ATOM 757 C C . ARG A 1 91 ? 2.538 3.670 6.301 1.00 95.00 91 ARG A C 1
ATOM 759 O O . ARG A 1 91 ? 1.512 3.699 5.625 1.00 95.00 91 ARG A O 1
ATOM 766 N N . LYS A 1 92 ? 3.757 3.648 5.772 1.00 94.94 92 LYS A N 1
ATOM 767 C CA . LYS A 1 92 ? 3.971 3.497 4.338 1.00 94.94 92 LYS A CA 1
ATOM 768 C C . LYS A 1 92 ? 5.055 2.492 4.011 1.00 94.94 92 LYS A C 1
ATOM 770 O O . LYS A 1 92 ? 6.015 2.312 4.766 1.00 94.94 92 LYS A O 1
ATOM 775 N N . VAL A 1 93 ? 4.885 1.842 2.871 1.00 95.06 93 VAL A N 1
ATOM 776 C CA . VAL A 1 93 ? 5.856 0.927 2.282 1.00 95.06 93 VAL A CA 1
ATOM 777 C C . VAL A 1 93 ? 6.228 1.442 0.902 1.00 95.06 93 VAL A C 1
ATOM 779 O O . VAL A 1 93 ? 5.355 1.765 0.103 1.00 95.06 93 VAL A O 1
ATOM 782 N N . PHE A 1 94 ? 7.527 1.483 0.625 1.00 93.94 94 PHE A N 1
ATOM 783 C CA . PHE A 1 94 ? 8.071 1.715 -0.704 1.00 93.94 94 PHE A CA 1
ATOM 784 C C . PHE A 1 94 ? 8.467 0.386 -1.321 1.00 93.94 94 PHE A C 1
ATOM 786 O O . PHE A 1 94 ? 9.349 -0.289 -0.786 1.00 93.94 94 PHE A O 1
ATOM 793 N N . PHE A 1 95 ? 7.859 0.033 -2.444 1.00 92.69 95 PHE A N 1
ATOM 794 C CA . PHE A 1 95 ? 8.089 -1.231 -3.135 1.00 92.69 95 PHE A CA 1
ATOM 795 C C . PHE A 1 95 ? 8.181 -1.017 -4.644 1.00 92.69 95 PHE A C 1
ATOM 797 O O . PHE A 1 95 ? 7.823 0.046 -5.144 1.00 92.69 95 PHE A O 1
ATOM 804 N N . LYS A 1 96 ? 8.703 -2.004 -5.367 1.00 89.94 96 LYS A N 1
ATOM 805 C CA . LYS A 1 96 ? 8.725 -1.994 -6.831 1.00 89.94 96 LYS A CA 1
ATOM 806 C C . LYS A 1 96 ? 7.721 -3.009 -7.327 1.00 89.94 96 LYS A C 1
ATOM 808 O O . LYS A 1 96 ? 7.533 -4.051 -6.710 1.00 89.94 96 LYS A O 1
ATOM 813 N N . ALA A 1 97 ? 7.039 -2.672 -8.407 1.00 89.69 97 ALA A N 1
ATOM 814 C CA . ALA A 1 97 ? 5.956 -3.487 -8.919 1.00 89.69 97 ALA A CA 1
ATOM 815 C C . ALA A 1 97 ? 6.041 -3.567 -10.437 1.00 89.69 97 ALA A C 1
ATOM 817 O O . ALA A 1 97 ? 6.319 -2.563 -11.092 1.00 89.69 97 ALA A O 1
ATOM 818 N N . SER A 1 98 ? 5.799 -4.761 -10.981 1.00 89.69 98 SER A N 1
ATOM 819 C CA . SER A 1 98 ? 5.443 -4.910 -12.389 1.00 89.69 98 SER A CA 1
ATOM 820 C C . SER A 1 98 ? 4.007 -4.434 -12.614 1.00 89.69 98 SER A C 1
ATOM 822 O O . SER A 1 98 ? 3.209 -4.345 -11.675 1.00 89.69 98 SER A O 1
ATOM 824 N N . GLU A 1 99 ? 3.656 -4.183 -13.873 1.00 89.88 99 GLU A N 1
ATOM 825 C CA . GLU A 1 99 ? 2.276 -3.875 -14.254 1.00 89.88 99 GLU A CA 1
ATOM 826 C C . GLU A 1 99 ? 1.304 -4.992 -13.849 1.00 89.88 99 GLU A C 1
ATOM 828 O O . GLU A 1 99 ? 0.200 -4.712 -13.390 1.00 89.88 99 GLU A O 1
ATOM 833 N N . GLU A 1 100 ? 1.725 -6.256 -13.917 1.00 90.75 100 GLU A N 1
ATOM 834 C CA . GLU A 1 100 ? 0.915 -7.406 -13.499 1.00 90.75 100 GLU A CA 1
ATOM 835 C C . GLU A 1 100 ? 0.614 -7.369 -11.996 1.00 90.75 100 GLU A C 1
ATOM 837 O O . GLU A 1 100 ? -0.531 -7.579 -11.590 1.00 90.75 100 GLU A O 1
ATOM 842 N N . LEU A 1 101 ? 1.613 -7.041 -11.164 1.00 91.00 101 LEU A N 1
ATOM 843 C CA . LEU A 1 101 ? 1.417 -6.905 -9.720 1.00 91.00 101 LEU A CA 1
ATOM 844 C C . LEU A 1 101 ? 0.467 -5.746 -9.405 1.00 91.00 101 LEU A C 1
ATOM 846 O O . LEU A 1 101 ? -0.428 -5.894 -8.575 1.00 91.00 101 LEU A O 1
ATOM 850 N N . LEU A 1 102 ? 0.629 -4.607 -10.079 1.00 93.75 102 LEU A N 1
ATOM 851 C CA . LEU A 1 102 ? -0.262 -3.459 -9.911 1.00 93.75 102 LEU A CA 1
ATOM 852 C C . LEU A 1 102 ? -1.691 -3.766 -10.381 1.00 93.75 102 LEU A C 1
ATOM 854 O O . LEU A 1 102 ? -2.650 -3.349 -9.735 1.00 93.75 102 LEU A O 1
ATOM 858 N N . ASN A 1 103 ? -1.857 -4.520 -11.467 1.00 93.50 103 ASN A N 1
ATOM 859 C CA . ASN A 1 103 ? -3.169 -4.945 -11.955 1.00 93.50 103 ASN A CA 1
ATOM 860 C C . ASN A 1 103 ? -3.838 -5.911 -10.973 1.00 93.50 103 ASN A C 1
ATOM 862 O O . ASN A 1 103 ? -5.011 -5.734 -10.646 1.00 93.50 103 ASN A O 1
ATOM 866 N N . GLY A 1 104 ? -3.086 -6.870 -10.430 1.00 93.56 104 GLY A N 1
ATOM 867 C CA . GLY A 1 104 ? -3.573 -7.756 -9.376 1.00 93.56 104 GLY A CA 1
ATOM 868 C C . GLY A 1 104 ? -3.940 -6.999 -8.095 1.00 93.56 104 GLY A C 1
ATOM 869 O O . GLY A 1 104 ? -4.980 -7.266 -7.495 1.00 93.56 104 GLY A O 1
ATOM 870 N N . LEU A 1 105 ? -3.141 -6.006 -7.692 1.00 94.88 105 LEU A N 1
ATOM 871 C CA . LEU A 1 105 ? -3.480 -5.120 -6.575 1.00 94.88 105 LEU A CA 1
ATOM 872 C C . LEU A 1 105 ? -4.769 -4.348 -6.858 1.00 94.88 105 LEU A C 1
ATOM 874 O O . LEU A 1 105 ? -5.622 -4.285 -5.981 1.00 94.88 105 LEU A O 1
ATOM 878 N N . ASN A 1 106 ? -4.955 -3.824 -8.072 1.00 95.50 106 ASN A N 1
ATOM 879 C CA . ASN A 1 106 ? -6.160 -3.080 -8.443 1.00 95.50 106 ASN A CA 1
ATOM 880 C C . ASN A 1 106 ? -7.427 -3.952 -8.405 1.00 95.50 106 ASN A C 1
ATOM 882 O O . ASN A 1 106 ? -8.485 -3.479 -8.007 1.00 95.50 106 ASN A O 1
ATOM 886 N N . GLN A 1 107 ? -7.321 -5.243 -8.735 1.00 94.12 107 GLN A N 1
ATOM 887 C CA . GLN A 1 107 ? -8.433 -6.191 -8.578 1.00 94.12 107 GLN A CA 1
ATOM 888 C C . GLN A 1 107 ? -8.833 -6.399 -7.106 1.00 94.12 107 GLN A C 1
ATOM 890 O O . GLN A 1 107 ? -9.994 -6.678 -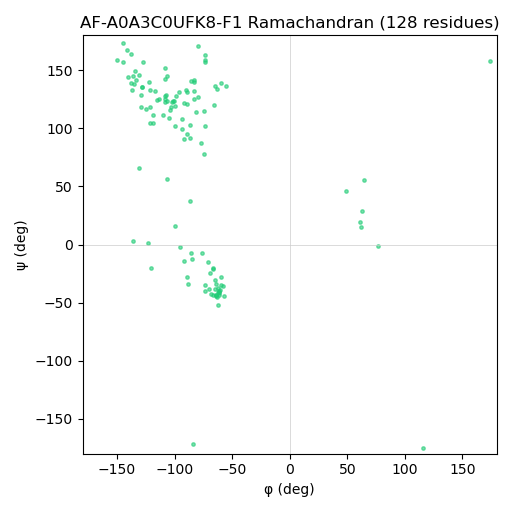6.816 1.00 94.12 107 GLN A O 1
ATOM 895 N N . ARG A 1 108 ? -7.883 -6.292 -6.167 1.00 93.69 108 ARG A N 1
ATOM 896 C CA . ARG A 1 108 ? -8.123 -6.438 -4.717 1.00 93.69 108 ARG A CA 1
ATOM 897 C C . ARG A 1 108 ? -8.496 -5.122 -4.032 1.00 93.69 108 ARG A C 1
ATOM 899 O O . ARG A 1 108 ? -9.162 -5.133 -3.001 1.00 93.69 108 ARG A O 1
ATOM 906 N N . LEU A 1 109 ? -8.032 -4.011 -4.590 1.00 94.50 109 LEU A N 1
ATOM 907 C CA . LEU A 1 109 ? -8.125 -2.652 -4.068 1.00 94.50 109 LEU A CA 1
ATOM 908 C C . LEU A 1 109 ? -8.644 -1.715 -5.173 1.00 94.50 109 LEU A C 1
ATOM 910 O O . LEU A 1 109 ? -7.895 -0.849 -5.639 1.00 94.50 109 LEU A O 1
ATOM 914 N N . PRO A 1 110 ? -9.900 -1.883 -5.625 1.00 93.31 110 PRO A N 1
ATOM 915 C CA . PRO A 1 110 ? -10.439 -1.057 -6.697 1.00 93.31 110 PRO A CA 1
ATOM 916 C C . PRO A 1 110 ? -10.406 0.419 -6.291 1.00 93.31 110 PRO A C 1
ATOM 918 O O . PRO A 1 110 ? -10.693 0.760 -5.142 1.00 93.31 110 PRO A O 1
ATOM 921 N N . ASN A 1 111 ? -10.035 1.286 -7.236 1.00 94.19 111 ASN A N 1
ATOM 922 C CA . ASN A 1 111 ? -9.934 2.741 -7.053 1.00 94.19 111 ASN A CA 1
ATOM 923 C C . ASN A 1 111 ? -8.926 3.187 -5.979 1.00 94.19 111 ASN A C 1
ATOM 925 O O . ASN A 1 111 ? -9.006 4.297 -5.471 1.00 94.19 111 ASN A O 1
ATOM 929 N N . LYS A 1 112 ? -7.976 2.324 -5.602 1.00 96.06 112 LYS A N 1
ATOM 930 C CA . LYS A 1 112 ? -6.908 2.663 -4.648 1.00 96.06 112 LYS A CA 1
ATOM 931 C C . LYS A 1 112 ? -5.513 2.451 -5.220 1.00 96.06 112 LYS A C 1
ATOM 933 O O . LYS A 1 112 ? -4.540 2.646 -4.500 1.00 96.06 112 LYS A O 1
ATOM 938 N N . VAL A 1 113 ? -5.384 2.032 -6.478 1.00 97.00 113 VAL A N 1
ATOM 939 C CA . VAL A 1 113 ? -4.097 1.714 -7.110 1.00 97.00 113 VAL A CA 1
ATOM 940 C C . VAL A 1 113 ? -3.841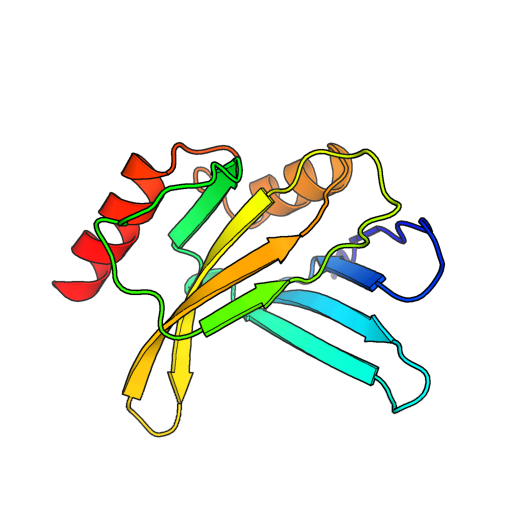 2.652 -8.278 1.00 97.00 113 VAL A C 1
ATOM 942 O O . VAL A 1 113 ? -4.714 2.830 -9.118 1.00 97.00 113 VAL A O 1
ATOM 945 N N . ARG A 1 114 ? -2.631 3.224 -8.336 1.00 96.25 114 ARG A N 1
ATOM 946 C CA . ARG A 1 114 ? -2.247 4.299 -9.271 1.00 96.25 114 ARG A CA 1
ATOM 947 C C . ARG A 1 114 ? -3.052 5.593 -9.080 1.00 96.25 114 ARG A C 1
ATOM 949 O O . ARG A 1 114 ? -3.223 6.351 -10.028 1.00 96.25 114 ARG A O 1
ATOM 956 N N . ILE A 1 115 ? -3.518 5.846 -7.859 1.00 96.81 115 ILE A N 1
ATOM 957 C CA . ILE A 1 115 ? -4.158 7.118 -7.507 1.00 96.81 115 ILE A CA 1
ATOM 958 C C . ILE A 1 115 ? -3.107 8.204 -7.255 1.00 96.81 115 ILE A C 1
ATOM 960 O O . ILE A 1 115 ? -1.909 7.911 -7.172 1.00 96.81 115 ILE A O 1
ATOM 964 N N . SER A 1 116 ? -3.545 9.454 -7.114 1.00 95.19 116 SER A N 1
ATOM 965 C CA . SER A 1 116 ? -2.651 10.535 -6.696 1.00 95.19 116 SER A CA 1
ATOM 966 C C . SER A 1 116 ? -2.301 10.434 -5.206 1.00 95.19 116 SER A C 1
ATOM 968 O O . SER A 1 116 ? -3.012 9.809 -4.411 1.00 95.19 116 SER A O 1
ATOM 970 N N . GLU A 1 117 ? -1.194 11.062 -4.802 1.00 93.81 117 GLU A N 1
ATOM 971 C CA . GLU A 1 117 ? -0.855 11.160 -3.378 1.00 93.81 117 GLU A CA 1
ATOM 972 C C . GLU A 1 117 ? -1.927 11.952 -2.620 1.00 93.81 117 GLU A C 1
ATOM 974 O O . GLU A 1 117 ? -2.283 11.600 -1.499 1.00 93.81 117 GLU A O 1
ATOM 979 N N . GLU A 1 118 ? -2.471 12.994 -3.243 1.00 93.00 118 GLU A N 1
ATOM 980 C CA . GLU A 1 118 ? -3.509 13.853 -2.682 1.00 93.00 118 GLU A CA 1
ATOM 981 C C . GLU A 1 118 ? -4.785 13.056 -2.384 1.00 93.00 118 GLU A C 1
ATOM 983 O O . GLU A 1 118 ? -5.402 13.234 -1.333 1.00 93.00 118 GLU A O 1
ATOM 988 N N . GLU A 1 119 ? -5.152 12.124 -3.265 1.00 94.88 119 GLU A N 1
ATOM 989 C CA . GLU A 1 119 ? -6.286 11.227 -3.058 1.00 94.88 119 GLU A CA 1
ATOM 990 C C . GLU A 1 119 ? -6.016 10.226 -1.925 1.00 94.88 119 GLU A C 1
ATOM 992 O O . GLU A 1 119 ? -6.863 10.036 -1.049 1.00 94.88 119 GLU A O 1
ATOM 997 N N . ALA A 1 120 ? -4.810 9.652 -1.859 1.00 93.88 120 ALA A N 1
ATOM 998 C CA . ALA A 1 120 ? -4.416 8.785 -0.747 1.00 93.88 120 ALA A CA 1
ATOM 999 C C . ALA A 1 120 ? -4.436 9.532 0.601 1.00 93.88 120 ALA A C 1
ATOM 1001 O O . ALA A 1 120 ? -4.918 9.001 1.603 1.00 93.88 120 ALA A O 1
ATOM 1002 N N . VAL A 1 121 ? -3.954 10.777 0.628 1.00 92.88 121 VAL A N 1
ATOM 1003 C CA . VAL A 1 121 ? -3.993 11.670 1.795 1.00 92.88 121 VAL A CA 1
ATOM 1004 C C . VAL A 1 121 ? -5.428 11.988 2.197 1.00 92.88 121 VAL A C 1
ATOM 1006 O O . VAL A 1 121 ? -5.765 11.894 3.378 1.00 92.88 121 VAL A O 1
ATOM 1009 N N . ARG A 1 122 ? -6.295 12.306 1.232 1.00 93.69 122 ARG A N 1
ATOM 1010 C CA . ARG A 1 122 ? -7.721 12.525 1.483 1.00 93.69 122 ARG A CA 1
ATOM 1011 C C . ARG A 1 122 ? -8.358 11.296 2.128 1.00 93.69 122 ARG A C 1
ATOM 1013 O O . ARG A 1 122 ? -9.073 11.445 3.115 1.00 93.69 122 ARG A O 1
ATOM 1020 N N . ASN A 1 123 ? -8.057 10.097 1.628 1.00 94.00 123 ASN A N 1
ATOM 1021 C CA . ASN A 1 123 ? -8.562 8.848 2.200 1.00 94.00 123 ASN A CA 1
ATOM 1022 C C . ASN A 1 123 ? -8.117 8.664 3.656 1.00 94.00 123 ASN A C 1
ATOM 1024 O O . ASN A 1 123 ? -8.922 8.225 4.476 1.00 94.00 123 ASN A O 1
ATOM 1028 N N . ILE A 1 124 ? -6.879 9.037 3.998 1.00 93.00 124 ILE A N 1
ATOM 1029 C CA . ILE A 1 124 ? -6.397 9.002 5.386 1.00 93.00 124 ILE A CA 1
ATOM 1030 C C . ILE A 1 124 ? -7.218 9.945 6.270 1.00 93.00 124 ILE A C 1
ATOM 1032 O O . ILE A 1 124 ? -7.755 9.509 7.284 1.00 93.00 124 ILE A O 1
ATOM 1036 N N . ILE A 1 125 ? -7.353 11.208 5.858 1.00 90.44 125 ILE A N 1
ATOM 1037 C CA . ILE A 1 125 ? -8.046 12.247 6.633 1.00 90.44 125 ILE A CA 1
ATOM 1038 C C . ILE A 1 125 ? -9.521 11.891 6.846 1.00 90.44 125 ILE A C 1
ATOM 1040 O O . ILE A 1 125 ? -10.051 12.105 7.932 1.00 90.44 125 ILE A O 1
ATOM 1044 N N . LEU A 1 126 ? -10.194 11.350 5.825 1.00 89.12 126 LEU A N 1
ATOM 1045 C CA . LEU A 1 126 ? -11.590 10.922 5.946 1.00 89.12 126 LEU A CA 1
ATOM 1046 C C . LEU A 1 126 ? -11.739 9.780 6.955 1.00 89.12 126 LEU A C 1
ATOM 1048 O O . LEU A 1 126 ? -12.598 9.852 7.820 1.00 89.12 126 LEU A O 1
ATOM 1052 N N . ASN A 1 127 ? -10.848 8.789 6.908 1.00 84.62 127 ASN A N 1
ATOM 1053 C CA . ASN A 1 127 ? -10.893 7.649 7.824 1.00 84.62 127 ASN A CA 1
ATOM 1054 C C . ASN A 1 127 ? -10.501 8.004 9.273 1.00 84.62 127 ASN A C 1
ATOM 1056 O O . ASN A 1 127 ? -10.659 7.162 10.152 1.00 84.62 127 ASN A O 1
ATOM 1060 N N . GLU A 1 128 ? -9.885 9.161 9.533 1.00 77.12 128 GLU A N 1
ATOM 1061 C CA . GLU A 1 128 ? -9.578 9.647 10.892 1.00 77.12 128 GLU A CA 1
ATOM 1062 C C . GLU A 1 128 ? -10.755 10.395 11.539 1.00 77.12 128 GLU A C 1
ATOM 1064 O O . GLU A 1 128 ? -10.708 10.662 12.738 1.00 77.12 128 GLU A O 1
ATOM 1069 N N . LYS A 1 129 ? -11.783 10.751 10.758 1.00 62.47 129 LYS A N 1
ATOM 1070 C CA . LYS A 1 129 ? -12.991 11.438 11.243 1.00 62.47 129 LYS A CA 1
ATOM 1071 C C . LYS A 1 129 ? -14.122 10.485 11.647 1.00 62.47 129 LYS A C 1
ATOM 1073 O O . LYS A 1 129 ? -15.058 10.949 12.292 1.00 62.47 129 LYS A O 1
ATOM 1078 N N . ASP A 1 130 ? -14.016 9.215 11.261 1.00 49.94 130 ASP A N 1
ATOM 1079 C CA . ASP A 1 130 ? -14.898 8.109 11.660 1.00 49.94 130 ASP A CA 1
ATOM 1080 C C . ASP A 1 130 ? -14.385 7.427 12.940 1.00 49.94 130 ASP A C 1
ATOM 1082 O O . ASP A 1 130 ? -15.225 7.061 13.794 1.00 49.94 130 ASP A O 1
#

Sequence (130 aa):
MMIIFVLVDRAQSKLTYELDKKVFRITKKSLFGTQVHEIPYKDVFGIYDYVPKLVGAVKFRHTYRLHSALDGRKVWTLAYRFMKKGKTENRKVFFKASEELLNGLNQRLPNKVRISEEEAVRNIILNEKD

pLDDT: mean 85.12, std 14.72, range [34.59, 97.69]

Secondary structure (DSSP, 8-state):
----EEE---SSSSEEEEE-SSEEEEEEEETTEEEEEEEEGGGEEEEEE----S--SS--SEEEEES-TT--SPEEEEEEEEEETTEEEEEEEEEE--HHHHHHHHHHSTT-BS--HHHHHHHHHHHT--

Radius of gyration: 14.49 Å; Cα contacts (8 Å, |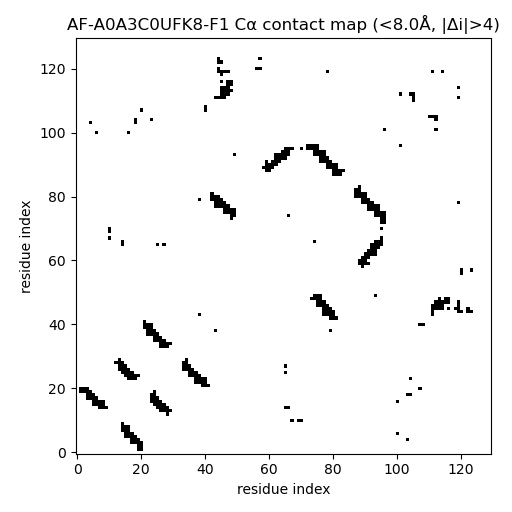Δi|>4): 232; chains: 1; bounding box: 36×39×36 Å